Protein AF-K9AHR5-F1 (afdb_monomer)

Mean predicted aligned error: 11.16 Å

Foldseek 3Di:
DDDDDDPPCPDPVVVVVVVVVVVVVVVVVVVVVLVVLVVVLVVLVVVLVVLVVVLVVLVVVLVVLVVVLVVLVVVLVVVQVVQCVVVVPPDPDPPDDPVNVVSVVVSVVSVVVSVVSVVVSVVSVVVSVVSVVVNVVSVVVSVVD

Radius of gyration: 35.64 Å; Cα contacts (8 Å, |Δi|>4): 45; chains: 1; bounding box: 71×35×113 Å

Nearest PDB structures (foldseek):
  8i7o-assembly1_B8  TM=4.393E-01  e=1.125E-01  Mus musculus
  7rro-assembly1_B6  TM=5.664E-01  e=4.428E+00  Bos taurus
  7ung-assembly1_C3  TM=5.354E-01  e=7.225E+00  Homo sapiens
  8otz-assembly1_Cv  TM=5.678E-01  e=8.166E+00  Bos taurus

Sequence (145 aa):
MVSEPFYNGGTRLEVIDMNFMQIYLQKLMQSWYQESIYHYQDVLDTKLKNINDYINYLKDKKDYIKEIIDSLTIELENKYIDMMEQHQIRYAENLSGQDIESMKHHLNEIEADYARLEDHLSEQNRRKLTMEQECDLLERIAVVS

Structure (mmCIF, N/CA/C/O backbone):
data_AF-K9AHR5-F1
#
_entry.id   AF-K9AHR5-F1
#
loop_
_atom_site.group_PDB
_atom_site.id
_atom_site.type_symbol
_atom_site.label_atom_id
_atom_site.label_alt_id
_atom_site.label_comp_id
_atom_site.label_asym_id
_atom_site.label_entity_id
_atom_site.label_seq_id
_atom_site.pdbx_PDB_ins_code
_atom_site.Cartn_x
_atom_site.Cartn_y
_atom_site.Cartn_z
_atom_site.occupancy
_atom_site.B_iso_or_equiv
_atom_site.auth_seq_id
_atom_site.auth_comp_id
_atom_site.auth_asym_id
_atom_site.auth_atom_id
_atom_site.pdbx_PDB_model_num
ATOM 1 N N . MET A 1 1 ? 44.181 -29.087 -71.004 1.00 36.16 1 MET A N 1
ATOM 2 C CA . MET A 1 1 ? 44.785 -28.144 -70.038 1.00 36.16 1 MET A CA 1
ATOM 3 C C . MET A 1 1 ? 44.208 -26.775 -70.379 1.00 36.16 1 MET A C 1
ATOM 5 O O . MET A 1 1 ? 44.523 -26.290 -71.451 1.00 36.16 1 MET A O 1
ATOM 9 N N . VAL A 1 2 ? 43.108 -26.335 -69.746 1.00 36.59 2 VAL A N 1
ATOM 10 C CA . VAL A 1 2 ? 43.024 -25.778 -68.366 1.00 36.59 2 VAL A CA 1
ATOM 11 C C . VAL A 1 2 ? 43.837 -24.472 -68.338 1.00 36.59 2 VAL A C 1
ATOM 13 O O . VAL A 1 2 ? 45.037 -24.544 -68.561 1.00 36.59 2 VAL A O 1
ATOM 16 N N . SER A 1 3 ? 43.308 -23.263 -68.154 1.00 33.78 3 SER A N 1
ATOM 17 C CA . SER A 1 3 ? 42.002 -22.784 -67.687 1.00 33.78 3 SER A CA 1
ATOM 18 C C . SER A 1 3 ? 41.733 -21.391 -68.261 1.00 33.78 3 SER A C 1
ATOM 20 O O . SER A 1 3 ? 42.657 -20.587 -68.377 1.00 33.78 3 SER A O 1
ATOM 22 N N . GLU A 1 4 ? 40.468 -21.088 -68.537 1.00 37.19 4 GLU A N 1
ATOM 23 C CA . GLU A 1 4 ? 39.983 -19.710 -68.656 1.00 37.19 4 GLU A CA 1
ATOM 24 C C . GLU A 1 4 ? 40.017 -19.030 -67.273 1.00 37.19 4 GLU A C 1
ATOM 26 O O . GLU A 1 4 ? 39.721 -19.682 -66.264 1.00 37.19 4 GLU A O 1
ATOM 31 N N . PRO A 1 5 ? 40.370 -17.736 -67.177 1.00 41.84 5 PRO A N 1
ATOM 32 C CA . PRO A 1 5 ? 40.234 -17.006 -65.932 1.00 41.84 5 PRO A CA 1
ATOM 33 C C . PRO A 1 5 ? 38.752 -16.718 -65.686 1.00 41.84 5 PRO A C 1
ATOM 35 O O . PRO A 1 5 ? 38.085 -16.043 -66.467 1.00 41.84 5 PRO A O 1
ATOM 38 N N . PHE A 1 6 ? 38.256 -17.260 -64.576 1.00 39.47 6 PHE A N 1
ATOM 39 C CA . PHE A 1 6 ? 36.925 -17.022 -64.039 1.00 39.47 6 PHE A CA 1
ATOM 40 C C . PHE A 1 6 ? 36.621 -15.520 -63.951 1.00 39.47 6 PHE A C 1
ATOM 42 O O . PHE A 1 6 ? 37.379 -14.752 -63.354 1.00 39.47 6 PHE A O 1
ATOM 49 N N . TYR A 1 7 ? 35.470 -15.125 -64.501 1.00 42.75 7 TYR A N 1
ATOM 50 C CA . TYR A 1 7 ? 34.811 -13.862 -64.190 1.00 42.75 7 TYR A CA 1
ATOM 51 C C . TYR A 1 7 ? 34.628 -13.754 -62.673 1.00 42.75 7 TYR A C 1
ATOM 53 O O . TYR A 1 7 ? 33.775 -14.424 -62.097 1.00 42.75 7 TYR A O 1
ATOM 61 N N . ASN A 1 8 ? 35.410 -12.893 -62.028 1.00 46.09 8 ASN A N 1
ATOM 62 C CA . ASN A 1 8 ? 35.145 -12.441 -60.667 1.00 46.09 8 ASN A CA 1
ATOM 63 C C . ASN A 1 8 ? 34.811 -10.948 -60.745 1.00 46.09 8 ASN A C 1
ATOM 65 O O . ASN A 1 8 ? 35.653 -10.078 -60.544 1.00 46.09 8 ASN A O 1
ATOM 69 N N . GLY A 1 9 ? 33.585 -10.676 -61.191 1.00 44.38 9 GLY A N 1
ATOM 70 C CA . GLY A 1 9 ? 33.066 -9.345 -61.491 1.00 44.38 9 GLY A CA 1
ATOM 71 C C . GLY A 1 9 ? 31.918 -8.952 -60.571 1.00 44.38 9 GLY A C 1
ATOM 72 O O . GLY A 1 9 ? 30.905 -8.476 -61.062 1.00 44.38 9 GLY A O 1
ATOM 73 N N . GLY A 1 10 ? 32.051 -9.163 -59.258 1.00 47.38 10 GLY A N 1
ATOM 74 C CA . GLY A 1 10 ? 31.232 -8.430 -58.291 1.00 47.38 10 GLY A CA 1
ATOM 75 C C . GLY A 1 10 ? 31.715 -6.984 -58.287 1.00 47.38 10 GLY A C 1
ATOM 76 O O . GLY A 1 10 ? 32.840 -6.702 -57.867 1.00 47.38 10 GLY A O 1
ATOM 77 N N . THR A 1 11 ? 30.935 -6.075 -58.866 1.00 47.66 11 THR A N 1
ATOM 78 C CA . THR A 1 11 ? 31.371 -4.689 -59.040 1.00 47.66 11 THR A CA 1
ATOM 79 C C . THR A 1 11 ? 31.579 -4.012 -57.688 1.00 47.66 11 THR A C 1
ATOM 81 O O . THR A 1 11 ? 30.738 -4.055 -56.799 1.00 47.66 11 THR A O 1
ATOM 84 N N . ARG A 1 12 ? 32.712 -3.319 -57.546 1.00 50.34 12 ARG A N 1
ATOM 85 C CA . ARG A 1 12 ? 33.105 -2.530 -56.365 1.00 50.34 12 ARG A CA 1
ATOM 86 C C . ARG A 1 12 ? 32.019 -1.540 -55.890 1.00 50.34 12 ARG A C 1
ATOM 88 O O . ARG A 1 12 ? 32.045 -1.146 -54.734 1.00 50.34 12 ARG A O 1
ATOM 95 N N . LEU A 1 13 ? 31.083 -1.167 -56.769 1.00 50.41 13 LEU A N 1
ATOM 96 C CA . LEU A 1 13 ? 29.893 -0.355 -56.487 1.00 50.41 13 LEU A CA 1
ATOM 97 C C . LEU A 1 13 ? 28.840 -1.096 -55.641 1.00 50.41 13 LEU A C 1
ATOM 99 O O . LEU A 1 13 ? 28.376 -0.527 -54.662 1.00 50.41 13 LEU A O 1
ATOM 103 N N . GLU A 1 14 ? 28.541 -2.368 -55.925 1.00 51.47 14 GLU A N 1
ATOM 104 C CA . GLU A 1 14 ? 27.580 -3.173 -55.143 1.00 51.47 14 GLU A CA 1
ATOM 105 C C . GLU A 1 14 ? 28.066 -3.402 -53.703 1.00 51.47 14 GLU A C 1
ATOM 107 O O . GLU A 1 14 ? 27.281 -3.401 -52.760 1.00 51.47 14 GLU A O 1
ATOM 112 N N . VAL A 1 15 ? 29.384 -3.531 -53.510 1.00 55.53 15 VAL A N 1
ATOM 113 C CA . VAL A 1 15 ? 30.004 -3.647 -52.177 1.00 55.53 15 VAL A CA 1
ATOM 114 C C . VAL A 1 15 ? 29.931 -2.324 -51.399 1.00 55.53 15 VAL A C 1
ATOM 116 O O . VAL A 1 15 ? 29.758 -2.337 -50.181 1.00 55.53 15 VAL A O 1
ATOM 119 N N . ILE A 1 16 ? 30.043 -1.179 -52.083 1.00 58.78 16 ILE A N 1
ATOM 120 C CA . ILE A 1 16 ? 29.901 0.154 -51.472 1.00 58.78 16 ILE A CA 1
ATOM 121 C C . ILE A 1 16 ? 28.438 0.410 -51.082 1.00 58.78 16 ILE A C 1
ATOM 123 O O . ILE A 1 16 ? 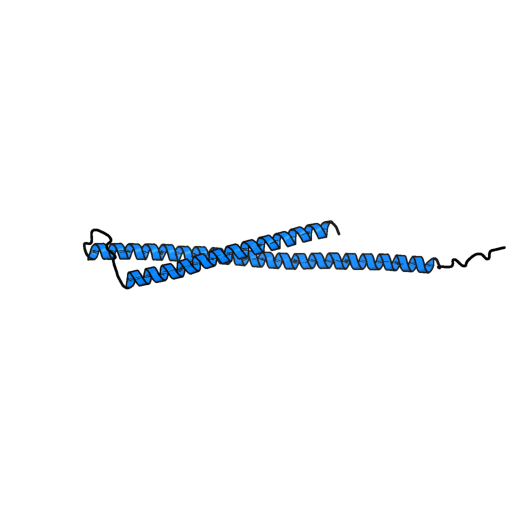28.195 0.874 -49.969 1.00 58.78 16 ILE A O 1
ATOM 127 N N . ASP A 1 17 ? 27.480 0.040 -51.936 1.00 60.44 17 ASP A N 1
ATOM 128 C CA . ASP A 1 17 ? 26.042 0.133 -51.646 1.00 60.44 17 ASP A CA 1
ATOM 129 C C . ASP A 1 17 ? 25.618 -0.793 -50.498 1.00 60.44 17 ASP A C 1
ATOM 131 O O . ASP A 1 17 ? 24.853 -0.387 -49.620 1.00 60.44 17 ASP A O 1
ATOM 135 N N . MET A 1 18 ? 26.159 -2.015 -50.437 1.00 65.75 18 MET A N 1
ATOM 136 C CA . MET A 1 18 ? 25.870 -2.950 -49.346 1.00 65.75 18 MET A CA 1
ATOM 137 C C . MET A 1 18 ? 26.456 -2.469 -48.008 1.00 65.75 18 MET A C 1
ATOM 139 O O . MET A 1 18 ? 25.794 -2.574 -46.977 1.00 65.75 18 MET A O 1
ATOM 143 N N . ASN A 1 19 ? 27.647 -1.860 -48.018 1.00 78.00 19 ASN A N 1
ATOM 144 C CA . ASN A 1 19 ? 28.252 -1.240 -46.833 1.00 78.00 19 ASN A CA 1
ATOM 145 C C . ASN A 1 19 ? 27.477 0.016 -46.385 1.00 78.00 19 ASN A C 1
ATOM 147 O O . ASN A 1 19 ? 27.233 0.219 -45.197 1.00 78.00 19 ASN A O 1
ATOM 151 N N . PHE A 1 20 ? 27.012 0.835 -4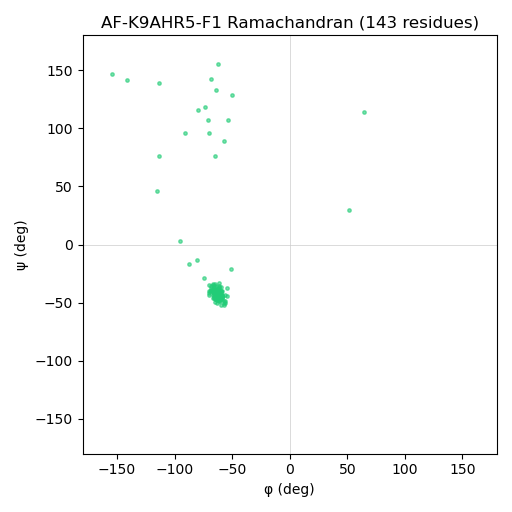7.332 1.00 81.56 20 PHE A N 1
ATOM 152 C CA . PHE A 1 20 ? 26.186 2.003 -47.032 1.00 81.56 20 PHE A CA 1
ATOM 153 C C . PHE A 1 20 ? 24.841 1.611 -46.408 1.00 81.56 20 PHE A C 1
ATOM 155 O O . PHE A 1 20 ? 24.463 2.163 -45.372 1.00 81.56 20 PHE A O 1
ATOM 162 N N . MET A 1 21 ? 24.149 0.619 -46.979 1.00 85.56 21 MET A N 1
ATOM 163 C CA . MET A 1 21 ? 22.919 0.081 -46.394 1.00 85.56 21 MET A CA 1
ATOM 164 C C . MET A 1 21 ? 23.158 -0.531 -45.015 1.00 85.56 21 MET A C 1
ATOM 166 O O . MET A 1 21 ? 22.359 -0.301 -44.112 1.00 85.56 21 MET A O 1
ATOM 170 N N . GLN A 1 22 ? 24.265 -1.248 -44.815 1.00 88.25 22 GLN A N 1
ATOM 171 C CA . GLN A 1 22 ? 24.612 -1.811 -43.512 1.00 88.25 22 GLN A CA 1
ATOM 172 C C . GLN A 1 22 ? 24.807 -0.719 -42.451 1.00 88.25 22 GLN A C 1
ATOM 174 O O . GLN A 1 22 ? 24.237 -0.817 -41.365 1.00 88.25 22 GLN A O 1
ATOM 179 N N . ILE A 1 23 ? 25.543 0.350 -42.769 1.00 89.38 23 ILE A N 1
ATOM 180 C CA . ILE A 1 23 ? 25.738 1.494 -41.865 1.00 89.38 23 ILE A CA 1
ATOM 181 C C . ILE A 1 23 ? 24.405 2.191 -41.577 1.00 89.38 23 ILE A C 1
ATOM 183 O O . ILE A 1 23 ? 24.137 2.571 -40.436 1.00 89.38 23 ILE A O 1
ATOM 187 N N . TYR A 1 24 ? 23.565 2.378 -42.596 1.00 89.62 24 TYR A N 1
ATOM 188 C CA . TYR A 1 24 ? 22.265 3.022 -42.431 1.00 89.62 24 TYR A CA 1
ATOM 189 C C . TYR A 1 24 ? 21.333 2.199 -41.536 1.00 89.62 24 TYR A C 1
ATOM 191 O O . TYR A 1 24 ? 20.766 2.736 -40.586 1.00 89.62 24 TYR A O 1
ATOM 199 N N . LEU A 1 25 ? 21.235 0.889 -41.779 1.00 89.38 25 LEU A N 1
ATOM 200 C CA . LEU A 1 25 ? 20.462 -0.031 -40.947 1.00 89.38 25 LEU A CA 1
ATOM 201 C C . LEU A 1 25 ? 20.995 -0.071 -39.517 1.00 89.38 25 LEU A C 1
ATOM 203 O O . LEU A 1 25 ? 20.204 -0.044 -38.581 1.00 89.38 25 LEU A O 1
ATOM 207 N N . GLN A 1 26 ? 22.316 -0.075 -39.328 1.00 90.81 26 GLN A N 1
ATOM 208 C CA . GLN A 1 26 ? 22.917 -0.037 -37.998 1.00 90.81 26 GLN A CA 1
ATOM 209 C C . GLN A 1 26 ? 22.533 1.237 -37.237 1.00 90.81 26 GLN A C 1
ATOM 211 O O . GLN A 1 26 ? 22.125 1.152 -36.082 1.00 90.81 26 GLN A O 1
ATOM 216 N N . LYS A 1 27 ? 22.596 2.407 -37.884 1.00 90.69 27 LYS A N 1
ATOM 217 C CA . LYS A 1 27 ? 22.170 3.681 -37.280 1.00 90.69 27 LYS A CA 1
ATOM 218 C C . LYS A 1 27 ? 20.682 3.696 -36.946 1.00 90.69 27 LYS A C 1
ATOM 220 O O . LYS A 1 27 ? 20.306 4.166 -35.877 1.00 90.69 27 LYS A O 1
ATOM 225 N N . LEU A 1 28 ? 19.845 3.180 -37.845 1.00 92.44 28 LEU A N 1
ATOM 226 C CA . LEU A 1 28 ? 18.401 3.106 -37.632 1.00 92.44 28 LEU A CA 1
ATOM 227 C C . LEU A 1 28 ? 18.065 2.181 -36.458 1.00 92.44 28 LEU A C 1
ATOM 229 O O . LEU A 1 28 ? 17.310 2.575 -35.574 1.00 92.44 28 LEU A O 1
ATOM 233 N N . MET A 1 29 ? 18.683 0.998 -36.403 1.00 90.25 29 MET A N 1
ATOM 234 C CA . MET A 1 29 ? 18.524 0.063 -35.288 1.00 90.25 29 MET A CA 1
ATOM 235 C C . MET A 1 29 ? 18.988 0.676 -33.967 1.00 90.25 29 MET A C 1
ATOM 237 O O . MET A 1 29 ? 18.274 0.568 -32.976 1.00 90.25 29 MET A O 1
ATOM 241 N N . GLN A 1 30 ? 20.136 1.358 -33.950 1.00 89.75 30 GLN A N 1
ATOM 242 C CA . GLN A 1 30 ? 20.641 2.022 -32.748 1.00 89.75 30 GLN A CA 1
ATOM 243 C C . GLN A 1 30 ? 19.686 3.119 -32.259 1.00 89.75 30 GLN A C 1
ATOM 245 O O . GLN A 1 30 ? 19.387 3.184 -31.070 1.00 89.75 30 GLN A O 1
ATOM 250 N N . SER A 1 31 ? 19.156 3.935 -33.174 1.00 91.06 31 SER A N 1
ATOM 251 C CA . SER A 1 31 ? 18.181 4.979 -32.845 1.00 91.06 31 SER A CA 1
ATOM 252 C C . SER A 1 31 ? 16.902 4.397 -32.245 1.00 91.06 31 SER A C 1
ATOM 254 O O . SER A 1 31 ? 16.444 4.869 -31.210 1.00 91.06 31 SER A O 1
ATOM 256 N N . TRP A 1 32 ? 16.332 3.365 -32.875 1.00 92.31 32 TRP A N 1
ATOM 257 C CA . TRP A 1 32 ? 15.107 2.719 -32.391 1.00 92.31 32 TRP A CA 1
ATOM 258 C C . TRP A 1 32 ? 15.313 2.052 -31.038 1.00 92.31 32 TRP A C 1
ATOM 260 O O . TRP A 1 32 ? 14.436 2.096 -30.178 1.00 92.31 32 TRP A O 1
ATOM 270 N N . TYR A 1 33 ? 16.476 1.438 -30.848 1.00 89.06 33 TYR A N 1
ATOM 271 C CA . TYR A 1 33 ? 16.832 0.789 -29.602 1.00 89.06 33 TYR A CA 1
ATOM 272 C C . TYR A 1 33 ? 16.918 1.793 -28.446 1.00 89.06 33 TYR A C 1
ATOM 274 O O . TYR A 1 33 ? 16.299 1.581 -27.406 1.00 89.06 33 TYR A O 1
ATOM 282 N N . GLN A 1 34 ? 17.608 2.918 -28.653 1.00 88.94 34 GLN A N 1
ATOM 283 C CA . GLN A 1 34 ? 17.695 3.992 -27.662 1.00 88.94 34 GLN A CA 1
ATOM 284 C C . GLN A 1 34 ? 16.319 4.577 -27.337 1.00 88.94 34 GLN A C 1
ATOM 286 O O . GLN A 1 34 ? 15.959 4.685 -26.168 1.00 88.94 34 GLN A O 1
ATOM 291 N N . GLU A 1 35 ? 15.521 4.901 -28.357 1.00 92.25 35 GLU A N 1
ATOM 292 C CA . GLU A 1 35 ? 14.168 5.435 -28.169 1.00 92.25 35 GLU A CA 1
ATOM 293 C C . GLU A 1 35 ? 13.274 4.464 -27.385 1.00 92.25 35 GLU A C 1
ATOM 295 O O . GLU A 1 35 ? 12.559 4.873 -26.470 1.00 92.25 35 GLU A O 1
ATOM 300 N N . SER A 1 36 ? 13.372 3.166 -27.680 1.00 90.44 36 SER A N 1
ATOM 301 C CA . SER A 1 36 ? 12.613 2.126 -26.978 1.00 90.44 36 SER A CA 1
ATOM 302 C C . SER A 1 36 ? 13.010 2.013 -25.506 1.00 90.44 36 SER A C 1
ATOM 304 O O . SER A 1 36 ? 12.138 1.862 -24.652 1.00 90.44 36 SER A O 1
ATOM 306 N N . ILE A 1 37 ? 14.307 2.110 -25.196 1.00 90.75 37 ILE A N 1
ATOM 307 C CA . ILE A 1 37 ? 14.798 2.103 -23.813 1.00 90.75 37 ILE A CA 1
ATOM 308 C C . ILE A 1 37 ? 14.272 3.310 -23.049 1.00 90.75 37 ILE A C 1
ATOM 310 O O . ILE A 1 37 ? 13.699 3.130 -21.977 1.00 90.75 37 ILE A O 1
ATOM 314 N N . TYR A 1 38 ? 14.413 4.514 -23.606 1.00 90.25 38 TYR A N 1
ATOM 315 C CA . TYR A 1 38 ? 13.935 5.731 -22.950 1.00 90.25 38 TYR A CA 1
ATOM 316 C C . TYR A 1 38 ? 12.426 5.696 -22.717 1.00 90.25 38 TYR A C 1
ATOM 318 O O . TYR A 1 38 ? 11.955 6.057 -21.641 1.00 90.25 38 TYR A O 1
ATOM 326 N N . HIS A 1 39 ? 11.661 5.213 -23.697 1.00 92.19 39 HIS A N 1
ATOM 327 C CA . HIS A 1 39 ? 10.223 5.054 -23.532 1.00 92.19 39 HIS A CA 1
ATOM 328 C C . HIS A 1 39 ? 9.882 4.066 -22.411 1.00 92.19 39 HIS A C 1
ATOM 330 O O . HIS A 1 39 ? 9.010 4.336 -21.587 1.00 92.19 39 HIS A O 1
ATOM 336 N N . TYR A 1 40 ? 10.574 2.927 -22.351 1.00 92.44 40 TYR A N 1
ATOM 337 C CA . TYR A 1 40 ? 10.316 1.933 -21.315 1.00 92.44 40 TYR A CA 1
ATOM 338 C C . TYR A 1 40 ? 10.725 2.437 -19.919 1.00 92.44 40 TYR A C 1
ATOM 340 O O . TYR A 1 40 ? 10.001 2.180 -18.959 1.00 92.44 40 TYR A O 1
ATOM 348 N N . GLN A 1 41 ? 11.807 3.220 -19.811 1.00 91.31 41 GLN A N 1
ATOM 349 C CA . GLN A 1 41 ? 12.208 3.903 -18.572 1.00 91.31 41 GLN A CA 1
ATOM 350 C C . GLN A 1 41 ? 11.092 4.818 -18.051 1.00 91.31 41 GLN A C 1
ATOM 352 O O . GLN A 1 41 ? 10.656 4.656 -16.916 1.00 91.31 41 GLN A O 1
ATOM 357 N N . ASP A 1 42 ? 10.558 5.699 -18.900 1.00 93.06 42 ASP A N 1
ATOM 358 C CA . ASP A 1 42 ? 9.485 6.635 -18.524 1.00 93.06 42 ASP A CA 1
ATOM 359 C C . ASP A 1 42 ? 8.209 5.912 -18.044 1.00 93.06 42 ASP A C 1
ATOM 361 O O . ASP A 1 42 ? 7.571 6.285 -17.049 1.00 93.06 42 ASP A O 1
ATOM 365 N N . VAL A 1 43 ? 7.860 4.808 -18.713 1.00 94.44 43 VAL A N 1
ATOM 366 C CA . VAL A 1 43 ? 6.731 3.956 -18.317 1.00 94.44 43 VAL A CA 1
ATOM 367 C C . VAL A 1 43 ? 6.966 3.317 -16.946 1.00 94.44 43 VAL A C 1
ATOM 369 O O . VAL A 1 43 ? 6.037 3.275 -16.130 1.00 94.44 43 VAL A O 1
ATOM 372 N N . LEU A 1 44 ? 8.166 2.797 -16.682 1.00 93.19 44 LEU A N 1
ATOM 373 C CA . LEU A 1 44 ? 8.504 2.192 -15.393 1.00 93.19 44 LEU A CA 1
ATOM 374 C C . LEU A 1 44 ? 8.520 3.231 -14.269 1.00 93.19 44 LEU A C 1
ATOM 376 O O . LEU A 1 44 ? 7.912 2.984 -13.228 1.00 93.19 44 LEU A O 1
ATOM 380 N N . ASP A 1 45 ? 9.101 4.407 -14.498 1.00 93.62 45 ASP A N 1
ATOM 381 C CA . ASP A 1 45 ? 9.132 5.507 -13.528 1.00 93.62 45 ASP A CA 1
ATOM 382 C C . ASP A 1 45 ? 7.719 5.944 -13.134 1.00 93.62 45 ASP A C 1
ATOM 384 O O . ASP A 1 45 ? 7.390 6.074 -11.949 1.00 93.62 45 ASP A O 1
ATOM 388 N N . THR A 1 46 ? 6.834 6.088 -14.123 1.00 95.75 46 THR A N 1
ATOM 389 C CA . THR A 1 46 ? 5.423 6.413 -13.887 1.00 95.75 46 THR A CA 1
ATOM 390 C C . THR A 1 46 ? 4.735 5.339 -13.044 1.00 95.75 46 THR A C 1
ATOM 392 O O . THR A 1 46 ? 4.020 5.649 -12.086 1.00 95.75 46 THR A O 1
ATOM 395 N N . LYS A 1 47 ? 4.947 4.057 -13.360 1.00 94.94 47 LYS A N 1
ATOM 396 C CA . LYS A 1 47 ? 4.371 2.948 -12.586 1.00 94.94 47 LYS A CA 1
ATOM 397 C C . LYS A 1 47 ? 4.915 2.909 -11.161 1.00 94.94 47 LYS A C 1
ATOM 399 O O . LYS A 1 47 ? 4.138 2.699 -10.231 1.00 94.94 47 LYS A O 1
ATOM 404 N N . LEU A 1 48 ? 6.215 3.119 -10.982 1.00 95.38 48 LEU A N 1
ATOM 405 C CA . LEU A 1 48 ? 6.872 3.101 -9.681 1.00 95.38 48 LEU A CA 1
ATOM 406 C C . LEU A 1 48 ? 6.365 4.235 -8.791 1.00 95.38 48 LEU A C 1
ATOM 408 O O . LEU A 1 48 ? 6.033 4.000 -7.627 1.00 95.38 48 LEU A O 1
ATOM 412 N N . LYS A 1 49 ? 6.201 5.434 -9.358 1.00 96.50 49 LYS A N 1
ATOM 413 C CA . LYS A 1 49 ? 5.556 6.559 -8.681 1.00 96.50 49 LYS A CA 1
ATOM 414 C C . LYS A 1 49 ? 4.142 6.201 -8.225 1.00 96.50 49 LYS A C 1
ATOM 416 O O . LYS A 1 49 ? 3.837 6.352 -7.047 1.00 96.50 49 LYS A O 1
ATOM 421 N N . ASN A 1 50 ? 3.316 5.651 -9.115 1.00 95.94 50 ASN A N 1
ATOM 422 C CA . ASN A 1 50 ? 1.942 5.263 -8.781 1.00 95.94 50 ASN A CA 1
ATOM 423 C C . ASN A 1 50 ? 1.884 4.207 -7.664 1.00 95.94 50 ASN A C 1
ATOM 425 O O . ASN A 1 50 ? 1.043 4.297 -6.772 1.00 95.94 50 ASN A O 1
ATOM 429 N N . ILE A 1 51 ? 2.783 3.215 -7.687 1.00 95.88 51 ILE A N 1
ATOM 430 C CA . ILE A 1 51 ? 2.893 2.217 -6.613 1.00 95.88 51 ILE A CA 1
ATOM 431 C C . ILE A 1 51 ? 3.280 2.893 -5.297 1.00 95.88 51 ILE A C 1
ATOM 433 O O . ILE A 1 51 ? 2.707 2.578 -4.257 1.00 95.88 51 ILE A O 1
ATOM 437 N N . ASN A 1 52 ? 4.226 3.830 -5.324 1.00 96.75 52 ASN A N 1
ATOM 438 C CA . ASN A 1 52 ? 4.680 4.528 -4.128 1.00 96.75 52 ASN A CA 1
ATOM 439 C C . ASN A 1 52 ? 3.575 5.409 -3.522 1.00 96.75 52 ASN A C 1
ATOM 441 O O . ASN A 1 52 ? 3.352 5.362 -2.313 1.00 96.75 52 ASN A O 1
ATOM 445 N N . ASP A 1 53 ? 2.841 6.141 -4.359 1.00 97.31 53 ASP A N 1
ATOM 446 C CA . ASP A 1 53 ? 1.690 6.946 -3.946 1.00 97.31 53 ASP A CA 1
ATOM 447 C C . ASP A 1 53 ? 0.600 6.062 -3.324 1.00 97.31 53 ASP A C 1
ATOM 449 O O . ASP A 1 53 ? 0.056 6.379 -2.265 1.00 97.31 53 ASP A O 1
ATOM 453 N N . TYR A 1 54 ? 0.334 4.899 -3.924 1.00 96.75 54 TYR A N 1
ATOM 454 C CA . TYR A 1 54 ? -0.640 3.953 -3.391 1.00 96.75 54 TYR A CA 1
ATOM 455 C C . TYR A 1 54 ? -0.187 3.304 -2.074 1.00 96.75 54 TYR A C 1
ATOM 457 O O . TYR A 1 54 ? -0.990 3.165 -1.154 1.00 96.75 54 TYR A O 1
ATOM 465 N N . ILE A 1 55 ? 1.097 2.957 -1.934 1.00 97.06 55 ILE A N 1
ATOM 466 C CA . ILE A 1 55 ? 1.672 2.474 -0.668 1.00 97.06 55 ILE A CA 1
ATO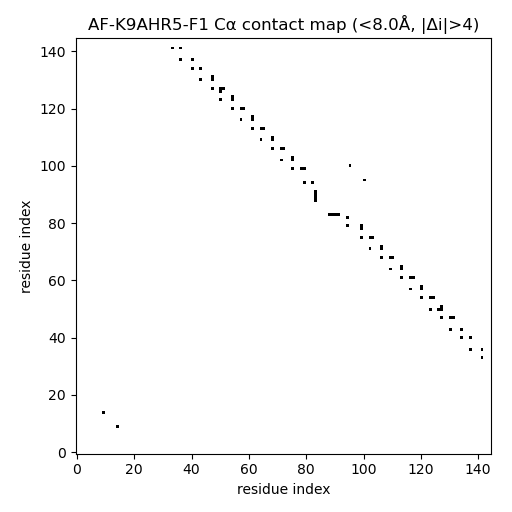M 467 C C . ILE A 1 55 ? 1.501 3.522 0.434 1.00 97.06 55 ILE A C 1
ATOM 469 O O . ILE A 1 55 ? 1.142 3.160 1.553 1.00 97.06 55 ILE A O 1
ATOM 473 N N . ASN A 1 56 ? 1.742 4.800 0.138 1.00 97.44 56 ASN A N 1
ATOM 474 C CA . ASN A 1 56 ? 1.569 5.875 1.116 1.00 97.44 56 ASN A CA 1
ATOM 475 C C . ASN A 1 56 ? 0.105 6.004 1.538 1.00 97.44 56 ASN A C 1
ATOM 477 O O . ASN A 1 56 ? -0.183 5.964 2.728 1.00 97.44 56 ASN A O 1
ATOM 481 N N . TYR A 1 57 ? -0.820 6.009 0.577 1.00 96.94 57 TYR A N 1
ATOM 482 C CA . TYR A 1 57 ? -2.252 5.978 0.870 1.00 96.94 57 TYR A CA 1
ATOM 483 C C . TYR A 1 57 ? -2.645 4.800 1.780 1.00 96.94 57 TYR A C 1
ATOM 485 O O . TYR A 1 57 ? -3.417 4.968 2.724 1.00 96.94 57 TYR A O 1
ATOM 493 N N . LEU A 1 58 ? -2.120 3.598 1.515 1.00 95.94 58 LEU A N 1
ATOM 494 C CA . LEU A 1 58 ? -2.402 2.421 2.339 1.00 95.94 58 LEU A CA 1
ATOM 495 C C . LEU A 1 58 ? -1.844 2.559 3.760 1.00 95.94 58 LEU A C 1
ATOM 497 O O . LEU A 1 58 ? -2.502 2.109 4.695 1.00 95.94 58 LEU A O 1
ATOM 501 N N . LYS A 1 59 ? -0.670 3.180 3.935 1.00 95.88 59 LYS A N 1
ATOM 502 C CA . LYS A 1 59 ? -0.103 3.472 5.262 1.00 95.88 59 LYS A CA 1
ATOM 503 C C . LYS A 1 59 ? -0.972 4.457 6.031 1.00 95.88 59 LYS A C 1
ATOM 505 O O . LYS A 1 59 ? -1.372 4.134 7.141 1.00 95.88 59 LYS A O 1
ATOM 510 N N . ASP A 1 60 ? -1.344 5.572 5.408 1.00 97.12 60 ASP A N 1
ATOM 511 C CA . ASP A 1 60 ? -2.192 6.590 6.038 1.00 97.12 60 ASP A CA 1
ATOM 512 C C . ASP A 1 60 ? -3.534 5.987 6.473 1.00 97.12 60 ASP A C 1
ATOM 514 O O . ASP A 1 60 ? -4.002 6.188 7.594 1.00 97.12 60 ASP A O 1
ATOM 518 N N . LYS A 1 61 ? -4.139 5.170 5.603 1.00 95.31 61 LYS A N 1
ATOM 519 C CA . LYS A 1 61 ? -5.375 4.455 5.926 1.00 95.31 61 LYS A CA 1
ATOM 520 C C . LYS A 1 61 ? -5.180 3.462 7.074 1.00 95.31 61 LYS A C 1
ATOM 522 O O . LYS A 1 61 ? -6.075 3.321 7.903 1.00 95.31 61 LYS A O 1
ATOM 527 N N . LYS A 1 62 ? -4.046 2.759 7.114 1.00 95.31 62 LYS A N 1
ATOM 528 C CA . LYS A 1 62 ? -3.725 1.809 8.183 1.00 95.31 62 LYS A CA 1
ATOM 529 C C . LYS A 1 62 ? -3.595 2.514 9.532 1.00 95.31 62 LYS A C 1
ATOM 531 O O . LYS A 1 62 ? -4.156 2.034 10.514 1.00 95.31 62 LYS A O 1
ATOM 536 N N . ASP A 1 63 ? -2.902 3.646 9.564 1.00 95.50 63 ASP A N 1
ATOM 537 C CA . ASP A 1 63 ? -2.716 4.443 10.776 1.00 95.50 63 ASP A CA 1
ATOM 538 C C . ASP A 1 63 ? -4.059 4.987 11.282 1.00 95.50 63 ASP A C 1
ATOM 540 O O . ASP A 1 63 ? -4.377 4.836 12.458 1.00 95.50 63 ASP A O 1
ATOM 544 N N . TYR A 1 64 ? -4.913 5.483 10.382 1.00 95.62 64 TYR A N 1
ATOM 545 C CA . TYR A 1 64 ? -6.276 5.895 10.728 1.00 95.62 64 TYR A CA 1
ATOM 546 C C . TYR A 1 64 ? -7.119 4.755 11.324 1.00 95.62 64 TYR A C 1
ATOM 548 O O . TYR A 1 64 ? -7.792 4.932 12.336 1.00 95.62 64 TYR A O 1
ATOM 556 N N . ILE A 1 65 ? -7.084 3.561 10.722 1.00 94.44 65 ILE A N 1
ATOM 557 C CA . ILE A 1 65 ? -7.816 2.403 11.259 1.00 94.44 65 ILE A CA 1
ATOM 558 C C . ILE A 1 65 ? -7.288 2.012 12.640 1.00 94.44 65 ILE A C 1
ATOM 560 O O . ILE A 1 65 ? -8.077 1.675 13.521 1.00 94.44 65 ILE A O 1
ATOM 564 N N . LYS A 1 66 ? -5.974 2.090 12.851 1.00 95.31 66 LYS A N 1
ATOM 565 C CA . LYS A 1 66 ? -5.377 1.832 14.159 1.00 95.31 66 LYS A CA 1
ATOM 566 C C . LYS A 1 66 ? -5.904 2.794 15.227 1.00 95.31 66 LYS A C 1
ATOM 568 O O . LYS A 1 66 ? -6.271 2.339 16.302 1.00 95.31 66 LYS A O 1
ATOM 573 N N . GLU A 1 67 ? -6.017 4.086 14.921 1.00 96.12 67 GLU A N 1
ATOM 574 C CA . GLU A 1 67 ? -6.602 5.069 15.845 1.00 96.12 67 GLU A CA 1
ATOM 575 C C . GLU A 1 67 ? -8.058 4.738 16.209 1.00 96.12 67 GLU A C 1
ATOM 577 O O . GLU A 1 67 ? -8.474 4.929 17.356 1.00 96.12 67 GLU A O 1
ATOM 582 N N . ILE A 1 68 ? -8.835 4.210 15.256 1.00 95.06 68 ILE A N 1
ATOM 583 C CA . ILE A 1 68 ? -10.201 3.744 15.523 1.00 95.06 68 ILE A CA 1
ATOM 584 C C . ILE A 1 68 ? -10.187 2.530 16.459 1.00 95.06 68 ILE A C 1
ATOM 586 O O . ILE A 1 68 ? -10.957 2.511 17.419 1.00 95.06 68 ILE A O 1
ATOM 590 N N . ILE A 1 69 ? -9.322 1.539 16.209 1.00 95.00 69 ILE A N 1
ATOM 591 C CA . ILE A 1 69 ? -9.177 0.356 17.077 1.00 95.00 69 ILE A CA 1
ATOM 592 C C . ILE A 1 69 ? -8.823 0.790 18.501 1.00 95.00 69 ILE A C 1
ATOM 594 O O . ILE A 1 69 ? -9.480 0.362 19.450 1.00 95.00 69 ILE A O 1
ATOM 598 N N . ASP A 1 70 ? -7.836 1.674 18.652 1.00 95.12 70 ASP A N 1
ATOM 599 C CA . ASP A 1 70 ? -7.395 2.173 19.955 1.00 95.12 70 ASP A CA 1
ATOM 600 C C . ASP A 1 70 ? -8.548 2.896 20.678 1.00 95.12 70 ASP A C 1
ATOM 602 O O . ASP A 1 70 ? -8.813 2.642 21.855 1.00 95.12 70 ASP A O 1
ATOM 606 N N . SER A 1 71 ? -9.301 3.737 19.961 1.00 94.88 71 SER A N 1
ATOM 607 C CA . SER A 1 71 ? -10.450 4.465 20.515 1.00 94.88 71 SER A CA 1
ATOM 608 C C . SER A 1 71 ? -11.576 3.532 20.972 1.00 94.88 71 SER A C 1
ATOM 610 O O . SER A 1 71 ? -12.085 3.677 22.082 1.00 94.88 71 SER A O 1
ATOM 612 N N . LEU A 1 72 ? -11.949 2.553 20.143 1.00 92.94 72 LEU A N 1
ATOM 613 C CA . LEU A 1 72 ? -12.991 1.573 20.466 1.00 92.94 72 LEU A CA 1
ATOM 614 C C . LEU A 1 72 ? -12.578 0.647 21.609 1.00 92.94 72 LEU A C 1
ATOM 616 O O . LEU A 1 72 ? -13.417 0.261 22.419 1.00 92.94 72 LEU A O 1
ATOM 620 N N . THR A 1 73 ? -11.293 0.306 21.694 1.00 93.50 73 THR A N 1
ATOM 621 C CA . THR A 1 73 ? -10.750 -0.497 22.795 1.00 93.50 73 THR A CA 1
ATOM 622 C C . THR A 1 73 ? -10.900 0.252 24.116 1.00 93.50 73 THR A C 1
ATOM 624 O O . THR A 1 73 ? -11.431 -0.305 25.074 1.00 93.50 73 THR A O 1
ATOM 627 N N . ILE A 1 74 ? -10.540 1.540 24.147 1.00 94.62 74 ILE A N 1
ATOM 628 C CA . ILE A 1 74 ? -10.730 2.401 2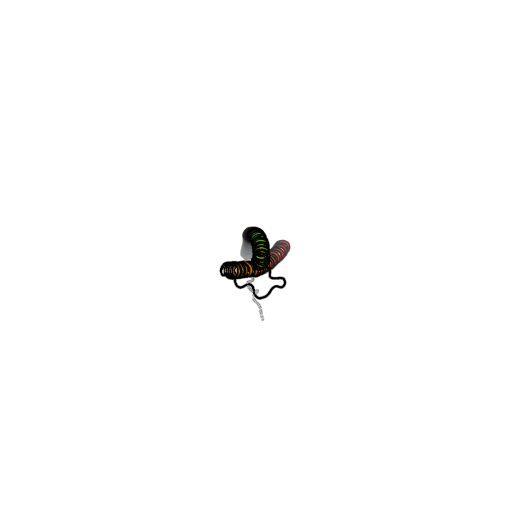5.325 1.00 94.62 74 ILE A CA 1
ATOM 629 C C . ILE A 1 74 ? -12.218 2.526 25.683 1.00 94.62 74 ILE A C 1
ATOM 631 O O . ILE A 1 74 ? -12.585 2.451 26.856 1.00 94.62 74 ILE A O 1
ATOM 635 N N . GLU A 1 75 ? -13.100 2.714 24.697 1.00 92.25 75 GLU A N 1
ATOM 636 C CA . GLU A 1 75 ? -14.546 2.797 24.939 1.00 92.25 75 GLU A CA 1
ATOM 637 C C . GLU A 1 75 ? -15.099 1.499 25.542 1.00 92.25 75 GLU A C 1
ATOM 639 O O . GLU A 1 75 ? -15.871 1.532 26.505 1.00 92.25 75 GLU A O 1
ATOM 644 N N . LEU A 1 76 ? -14.658 0.353 25.022 1.00 90.19 76 LEU A N 1
ATOM 645 C CA . LEU A 1 76 ? -15.036 -0.958 25.530 1.00 90.19 76 LEU A CA 1
ATOM 646 C C . LEU A 1 76 ? -14.557 -1.157 26.974 1.00 90.19 76 LEU A C 1
ATOM 648 O O . LEU A 1 76 ? -15.337 -1.602 27.818 1.00 90.19 76 LEU A O 1
ATOM 652 N N . GLU A 1 77 ? -13.306 -0.806 27.275 1.00 89.19 77 GLU A N 1
ATOM 653 C CA . GLU A 1 77 ? -12.744 -0.853 28.629 1.00 89.19 77 GLU A CA 1
ATOM 654 C C . GLU A 1 77 ? -13.543 0.018 29.606 1.00 89.19 77 GLU A C 1
ATOM 656 O O . GLU A 1 77 ? -13.912 -0.446 30.688 1.00 89.19 77 GLU A O 1
ATOM 661 N N . ASN A 1 78 ? -13.893 1.244 29.207 1.00 90.25 78 ASN A N 1
ATOM 662 C CA . ASN A 1 78 ? -14.712 2.142 30.021 1.00 90.25 78 ASN A CA 1
ATOM 663 C C . ASN A 1 78 ? -16.106 1.557 30.290 1.00 90.25 78 ASN A C 1
ATOM 665 O O . ASN A 1 78 ? -16.556 1.550 31.434 1.00 90.25 78 ASN A O 1
ATOM 669 N N . LYS A 1 79 ? -16.766 0.975 29.280 1.00 87.31 79 LYS A N 1
ATOM 670 C CA . LYS A 1 79 ? -18.062 0.301 29.477 1.00 87.31 79 LYS A CA 1
ATOM 671 C C . LYS A 1 79 ? -17.972 -0.884 30.435 1.00 87.31 79 LYS A C 1
ATOM 673 O O . LYS A 1 79 ? -18.903 -1.120 31.207 1.00 87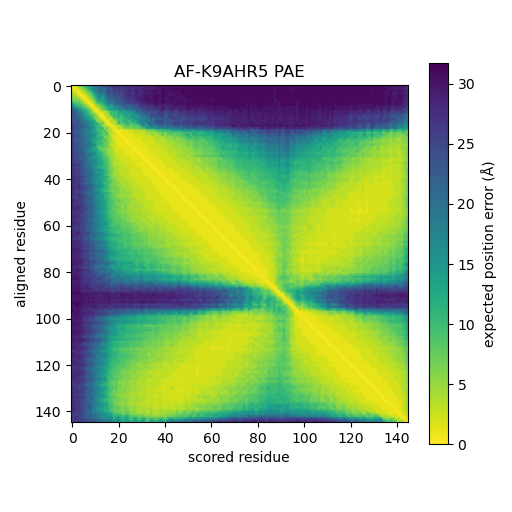.31 79 LYS A O 1
ATOM 678 N N . TYR A 1 80 ? -16.871 -1.633 30.402 1.00 85.06 80 TYR A N 1
ATOM 679 C CA . TYR A 1 80 ? -16.632 -2.700 31.370 1.00 85.06 80 TYR A CA 1
ATOM 680 C C . TYR A 1 80 ? -16.502 -2.157 32.798 1.00 85.06 80 TYR A C 1
ATOM 682 O O . TYR A 1 80 ? -17.090 -2.740 33.711 1.00 85.06 80 TYR A O 1
ATOM 690 N N . ILE A 1 81 ? -15.782 -1.047 32.992 1.00 86.50 81 ILE A N 1
ATOM 691 C CA . ILE A 1 81 ? -15.660 -0.367 34.291 1.00 86.50 81 ILE A CA 1
ATOM 692 C C . ILE A 1 81 ? -17.040 0.070 34.794 1.00 86.50 81 ILE A C 1
ATOM 694 O O . ILE A 1 81 ? -17.433 -0.332 35.890 1.00 86.50 81 ILE A O 1
ATOM 698 N N . ASP A 1 82 ? -17.813 0.779 33.968 1.00 85.44 82 ASP A N 1
ATOM 699 C CA . ASP A 1 82 ? -19.158 1.252 34.317 1.00 85.44 82 ASP A CA 1
ATOM 700 C C . ASP A 1 82 ? -20.077 0.096 34.747 1.00 85.44 82 ASP A C 1
ATOM 702 O O . ASP A 1 82 ? -20.797 0.186 35.746 1.00 85.44 82 ASP A O 1
ATOM 706 N N . MET A 1 83 ? -20.046 -1.027 34.020 1.00 80.25 83 MET A N 1
ATOM 707 C CA . MET A 1 83 ? -20.848 -2.203 34.364 1.00 80.25 83 MET A CA 1
ATOM 708 C C . MET A 1 83 ? -20.422 -2.841 35.689 1.00 80.25 83 MET A C 1
ATOM 710 O O . MET A 1 83 ? -21.294 -3.232 36.473 1.00 80.25 83 MET A O 1
ATOM 714 N N . MET A 1 84 ? -19.116 -2.946 35.954 1.00 79.94 84 MET A N 1
ATOM 715 C CA . MET A 1 84 ? -18.600 -3.471 37.223 1.00 79.94 84 MET A CA 1
ATOM 716 C C . MET A 1 84 ? -19.018 -2.590 38.404 1.00 79.94 84 MET A C 1
ATOM 718 O O . MET A 1 84 ? -19.474 -3.112 39.426 1.00 79.94 84 MET A O 1
ATOM 722 N N . GLU A 1 85 ? -18.927 -1.267 38.248 1.00 82.62 85 GLU A N 1
ATOM 723 C CA . GLU A 1 85 ? -19.335 -0.292 39.262 1.00 82.62 85 GLU A CA 1
ATOM 724 C C . GLU A 1 85 ? -20.839 -0.364 39.552 1.00 82.62 85 GLU A C 1
ATOM 726 O O . GLU A 1 85 ? -21.239 -0.452 40.716 1.00 82.62 85 GLU A O 1
ATOM 731 N N . GLN A 1 86 ? -21.680 -0.402 38.511 1.00 79.38 86 GLN A N 1
ATOM 732 C CA . GLN A 1 86 ? -23.140 -0.464 38.653 1.00 79.38 86 GLN A CA 1
ATOM 733 C C . GLN A 1 86 ? -23.623 -1.723 39.380 1.00 79.38 86 GLN A C 1
ATOM 735 O O . GLN A 1 86 ? -24.573 -1.659 40.160 1.00 79.38 86 GLN A O 1
ATOM 740 N N . HIS A 1 87 ? -22.980 -2.866 39.142 1.00 72.31 87 HIS A N 1
ATOM 741 C CA . HIS A 1 87 ? -23.414 -4.150 39.693 1.00 72.31 87 HIS A CA 1
ATOM 742 C C . HIS A 1 87 ? -22.684 -4.535 40.993 1.00 72.31 87 HIS A C 1
ATOM 744 O O . HIS A 1 87 ? -22.922 -5.620 41.521 1.00 72.31 87 HIS A O 1
ATOM 750 N N . GLN A 1 88 ? -21.802 -3.672 41.524 1.00 66.19 88 GLN A N 1
ATOM 751 C CA . GLN A 1 88 ? -20.905 -3.979 42.656 1.00 66.19 88 GLN A CA 1
ATOM 752 C C . GLN A 1 88 ? -20.106 -5.279 42.454 1.00 66.19 88 GLN A C 1
ATOM 754 O O . GLN A 1 88 ? -19.758 -5.987 43.405 1.00 66.19 88 GLN A O 1
ATOM 759 N N . ILE A 1 89 ? -19.824 -5.608 41.196 1.00 66.00 89 ILE A N 1
ATOM 760 C CA . ILE A 1 89 ? -19.162 -6.845 40.813 1.00 66.00 89 ILE A CA 1
ATOM 761 C C . ILE A 1 89 ? -17.658 -6.661 41.050 1.00 66.00 89 ILE A C 1
ATOM 763 O O . ILE A 1 89 ? -17.009 -5.821 40.435 1.00 66.00 89 ILE A O 1
ATOM 767 N N . ARG A 1 90 ? -17.096 -7.442 41.983 1.00 55.53 90 ARG A N 1
ATOM 768 C CA . ARG A 1 90 ? -15.669 -7.387 42.370 1.00 55.53 90 ARG A CA 1
ATOM 769 C C . ARG A 1 90 ? -14.724 -8.132 41.421 1.00 55.53 90 ARG A C 1
ATOM 771 O O . ARG A 1 90 ? -13.513 -7.966 41.543 1.00 55.53 90 ARG A O 1
ATOM 778 N N . TYR A 1 91 ? -15.255 -8.960 40.523 1.00 55.75 91 TYR A N 1
ATOM 779 C CA . TYR A 1 91 ? -14.490 -9.790 39.591 1.00 55.75 91 TYR A CA 1
ATOM 780 C C . TYR A 1 91 ? -15.195 -9.833 38.241 1.00 55.75 91 TYR A C 1
ATOM 782 O O . TYR A 1 91 ? -16.414 -9.936 38.218 1.00 55.75 91 TYR A O 1
ATOM 790 N N . ALA A 1 92 ? -14.445 -9.806 37.139 1.00 56.09 92 ALA A N 1
ATOM 791 C CA . ALA A 1 92 ? -14.979 -9.942 35.786 1.00 56.09 92 ALA A CA 1
ATOM 792 C C . ALA A 1 92 ? -15.598 -11.340 35.562 1.00 56.09 92 ALA A C 1
ATOM 794 O O . ALA A 1 92 ? -15.005 -12.216 34.938 1.00 56.09 92 ALA A O 1
ATOM 795 N N . GLU A 1 93 ? -16.792 -11.583 36.097 1.00 54.44 93 GLU A N 1
ATOM 796 C CA . GLU A 1 93 ? -17.704 -12.571 35.528 1.00 54.44 93 GLU A CA 1
ATOM 797 C C . GLU A 1 93 ? -18.062 -12.108 34.109 1.00 54.44 93 GLU A C 1
ATOM 799 O O . GLU A 1 93 ? -17.933 -10.923 33.812 1.00 54.44 93 GLU A O 1
ATOM 804 N N . ASN A 1 94 ? -18.445 -13.015 33.204 1.00 54.19 94 ASN A N 1
ATOM 805 C CA . ASN A 1 94 ? -18.791 -12.665 31.820 1.00 54.19 94 ASN A CA 1
ATOM 806 C C . ASN A 1 94 ? -19.927 -11.625 31.792 1.00 54.19 94 ASN A C 1
ATOM 808 O O . ASN A 1 94 ? -21.108 -11.975 31.761 1.00 54.19 94 ASN A O 1
ATOM 812 N N . LEU A 1 95 ? -19.557 -10.344 31.814 1.00 60.19 95 LEU A N 1
ATOM 813 C CA . LEU A 1 95 ? -20.456 -9.206 31.729 1.00 60.19 95 LEU A CA 1
ATOM 814 C C . LEU A 1 95 ? -20.994 -9.191 30.299 1.00 60.19 95 LEU A C 1
ATOM 816 O O . LEU A 1 95 ? -20.340 -8.736 29.362 1.00 60.19 95 LEU A O 1
ATOM 820 N N . SER A 1 96 ? -22.170 -9.789 30.142 1.00 62.47 96 SER A N 1
ATOM 821 C CA . SER A 1 96 ? -22.911 -9.883 28.891 1.00 62.47 96 SER A CA 1
ATOM 822 C C . SER A 1 96 ? -23.857 -8.689 28.794 1.00 62.47 96 SER A C 1
ATOM 824 O O . SER A 1 96 ? -24.964 -8.723 29.333 1.00 62.47 96 SER A O 1
ATOM 826 N N . GLY A 1 97 ? -23.424 -7.638 28.101 1.00 71.19 97 GLY A N 1
ATOM 827 C CA . GLY A 1 97 ? -24.270 -6.521 27.683 1.00 71.19 97 GLY A CA 1
ATOM 828 C C . GLY A 1 97 ? -24.403 -6.500 26.162 1.00 71.19 97 GLY A C 1
ATOM 829 O O . GLY A 1 97 ? -23.412 -6.700 25.464 1.00 71.19 97 GLY A O 1
ATOM 830 N N . GLN A 1 98 ? -25.603 -6.230 25.639 1.00 79.50 98 GLN A N 1
ATOM 831 C CA . GLN A 1 98 ? -25.834 -6.116 24.190 1.00 79.50 98 GLN A CA 1
ATOM 832 C C . GLN A 1 98 ? -24.885 -5.092 23.541 1.00 79.50 98 GLN A C 1
ATOM 834 O O . GLN A 1 98 ? -24.351 -5.335 22.462 1.00 79.50 98 GLN A O 1
ATOM 839 N N . ASP A 1 99 ? -24.608 -3.996 24.246 1.00 78.81 99 ASP A N 1
ATOM 840 C CA . ASP A 1 99 ? -23.664 -2.966 23.814 1.00 78.81 99 ASP A CA 1
ATOM 841 C C . ASP A 1 99 ? -22.211 -3.463 23.764 1.00 78.81 99 ASP A C 1
ATOM 843 O O . ASP A 1 99 ? -21.475 -3.117 22.844 1.00 78.81 99 ASP A O 1
ATOM 847 N N . ILE A 1 100 ? -21.795 -4.281 24.737 1.00 84.81 100 ILE A N 1
ATOM 848 C CA . ILE A 1 100 ? -20.443 -4.855 24.807 1.00 84.81 100 ILE A CA 1
ATOM 849 C C . ILE A 1 100 ? -20.216 -5.811 23.640 1.00 84.81 100 ILE A C 1
ATOM 851 O O . ILE A 1 100 ? -19.194 -5.727 22.964 1.00 84.81 100 ILE A O 1
ATOM 855 N N . GLU A 1 101 ? -21.179 -6.689 23.369 1.00 87.44 101 GLU A N 1
ATOM 856 C CA . GLU A 1 101 ? -21.085 -7.616 22.239 1.00 87.44 101 GLU A CA 1
ATOM 857 C C . GLU A 1 101 ? -21.120 -6.880 20.895 1.00 87.44 101 GLU A C 1
ATOM 859 O O . GLU A 1 101 ? -20.374 -7.235 19.983 1.00 87.44 101 GLU A O 1
ATOM 864 N N . SER A 1 102 ? -21.897 -5.797 20.787 1.00 87.81 102 SER A N 1
ATOM 865 C CA . SER A 1 102 ? -21.882 -4.942 19.597 1.00 87.81 102 SER A CA 1
ATOM 866 C C . SER A 1 102 ? -20.517 -4.281 19.374 1.00 87.81 102 SER A C 1
ATOM 868 O O . SER A 1 102 ? -20.021 -4.286 18.250 1.00 87.81 102 SER A O 1
ATOM 870 N N . MET A 1 103 ? -19.889 -3.732 20.420 1.00 86.88 103 MET A N 1
ATOM 871 C CA . MET A 1 103 ? -18.562 -3.107 20.310 1.00 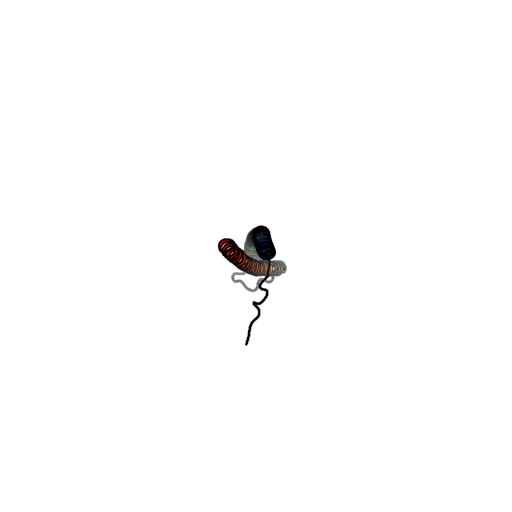86.88 103 MET A CA 1
ATOM 872 C C . MET A 1 103 ? -17.469 -4.127 19.991 1.00 86.88 103 MET A C 1
ATOM 874 O O . MET A 1 103 ? -16.631 -3.865 19.134 1.00 86.88 103 MET A O 1
ATOM 878 N N . LYS A 1 104 ? -17.503 -5.315 20.606 1.00 89.88 104 LYS A N 1
ATOM 879 C CA . LYS A 1 104 ? -16.591 -6.417 20.260 1.00 89.88 104 LYS A CA 1
ATOM 880 C C . LYS A 1 104 ? -16.734 -6.839 18.807 1.00 89.88 104 LYS A C 1
ATOM 882 O O . LYS A 1 104 ? -15.734 -7.069 18.134 1.00 89.88 104 LYS A O 1
ATOM 887 N N . HIS A 1 105 ? -17.967 -6.956 18.316 1.00 92.56 105 HIS A N 1
ATOM 888 C CA . HIS A 1 105 ? -18.187 -7.310 16.922 1.00 92.56 105 HIS A CA 1
ATOM 889 C C . HIS A 1 105 ? -17.598 -6.251 15.988 1.00 92.56 105 HIS A C 1
ATOM 891 O O . HIS A 1 105 ? -16.909 -6.613 15.038 1.00 92.56 105 HIS A O 1
ATOM 897 N N . HIS A 1 106 ? -17.802 -4.971 16.304 1.00 92.56 106 HIS A N 1
ATOM 898 C CA . HIS A 1 106 ? -17.253 -3.869 15.525 1.00 92.56 106 HIS A CA 1
ATOM 899 C C . HIS A 1 106 ? -15.717 -3.835 15.544 1.00 92.56 106 HIS A C 1
ATOM 901 O O . HIS A 1 106 ? -15.095 -3.689 14.493 1.00 92.56 106 HIS A O 1
ATOM 907 N N . LEU A 1 107 ? -15.098 -4.054 16.710 1.00 93.38 107 LEU A N 1
ATOM 908 C CA . LEU A 1 107 ? -13.646 -4.213 16.837 1.00 93.38 107 LEU A CA 1
ATOM 909 C C . LEU A 1 107 ? -13.129 -5.347 15.946 1.00 93.38 107 LEU A C 1
ATOM 911 O O . LEU A 1 107 ? -12.218 -5.122 15.156 1.00 93.38 107 LEU A O 1
ATOM 915 N N . ASN A 1 108 ? -13.767 -6.521 15.983 1.00 93.94 108 ASN A N 1
ATOM 916 C CA . ASN A 1 108 ? -13.376 -7.658 15.143 1.00 93.94 108 ASN A CA 1
ATOM 917 C C . ASN A 1 108 ? -13.446 -7.335 13.639 1.00 93.94 108 ASN A C 1
ATOM 919 O O . ASN A 1 108 ? -12.590 -7.769 12.868 1.00 93.94 108 ASN A O 1
ATOM 923 N N . GLU A 1 109 ? -14.471 -6.600 13.197 1.00 95.50 109 GLU A N 1
ATOM 924 C CA . GLU A 1 109 ? -14.602 -6.188 11.794 1.00 95.50 109 GLU A CA 1
ATOM 925 C C . GLU A 1 109 ? -13.465 -5.251 11.375 1.00 95.50 109 GLU A C 1
ATOM 927 O O . GLU A 1 109 ? -12.850 -5.446 10.323 1.00 95.50 109 GLU A O 1
ATOM 932 N N . ILE A 1 110 ? -13.152 -4.267 12.217 1.00 94.00 110 ILE A N 1
ATOM 933 C CA . ILE A 1 110 ? -12.111 -3.273 11.947 1.00 94.00 110 ILE A CA 1
ATOM 934 C C . ILE A 1 110 ? -10.715 -3.905 12.000 1.00 94.00 110 ILE A C 1
ATOM 936 O O . ILE A 1 110 ? -9.879 -3.618 11.143 1.00 94.00 110 ILE A O 1
ATOM 940 N N . GLU A 1 111 ? -10.458 -4.812 12.939 1.00 94.31 111 GLU A N 1
ATOM 941 C CA . GLU A 1 111 ? -9.213 -5.585 12.997 1.00 94.31 111 GLU A CA 1
ATOM 942 C C . GLU A 1 111 ? -9.033 -6.463 11.750 1.00 94.31 111 GLU A C 1
ATOM 944 O O . GLU A 1 111 ? -7.935 -6.549 11.194 1.00 94.31 111 GLU A O 1
ATOM 949 N N . ALA A 1 112 ? -10.114 -7.066 11.246 1.00 95.69 112 ALA A N 1
ATOM 950 C CA . ALA A 1 112 ? -10.079 -7.823 9.997 1.00 95.69 112 ALA A CA 1
ATOM 951 C C . ALA A 1 112 ? -9.801 -6.929 8.775 1.00 95.69 112 ALA A C 1
ATOM 953 O O . ALA A 1 112 ? -9.162 -7.367 7.813 1.00 95.69 112 ALA A O 1
ATOM 954 N N . ASP A 1 113 ? -10.276 -5.684 8.773 1.00 93.56 113 ASP A N 1
ATOM 955 C CA . ASP A 1 113 ? -9.925 -4.694 7.750 1.00 93.56 113 ASP A CA 1
ATOM 956 C C . ASP A 1 113 ? -8.460 -4.247 7.865 1.00 93.56 113 ASP A C 1
ATOM 958 O O . ASP A 1 113 ? -7.771 -4.144 6.846 1.00 93.56 113 ASP A O 1
ATOM 962 N N . TYR A 1 114 ? -7.954 -4.054 9.085 1.00 94.81 114 TYR A N 1
ATOM 963 C CA . TYR A 1 114 ? -6.548 -3.744 9.347 1.00 94.81 114 TYR A CA 1
ATOM 964 C C . TYR A 1 114 ? -5.623 -4.860 8.834 1.00 94.81 114 TYR A C 1
ATOM 966 O O . TYR A 1 114 ? -4.667 -4.583 8.108 1.00 94.81 114 TYR A O 1
ATOM 974 N N . ALA A 1 115 ? -5.943 -6.126 9.121 1.00 95.00 115 ALA A N 1
ATOM 975 C CA . ALA A 1 115 ? -5.181 -7.278 8.633 1.00 95.00 115 ALA A CA 1
ATOM 976 C C . ALA A 1 115 ? -5.148 -7.338 7.095 1.00 95.00 115 ALA A C 1
ATOM 978 O O . ALA A 1 115 ? -4.088 -7.500 6.491 1.00 95.00 115 ALA A O 1
ATOM 979 N N . ARG A 1 116 ? -6.295 -7.105 6.440 1.00 95.50 116 ARG A N 1
ATOM 980 C CA . ARG A 1 116 ? -6.377 -7.032 4.971 1.00 95.50 116 ARG A CA 1
ATOM 981 C C . ARG A 1 116 ? -5.527 -5.900 4.389 1.00 95.50 116 ARG A C 1
ATOM 983 O O . ARG A 1 116 ? -4.949 -6.064 3.313 1.00 95.50 116 ARG A O 1
ATOM 990 N N . LEU A 1 117 ? -5.431 -4.759 5.074 1.00 94.25 117 LEU A N 1
ATOM 991 C CA . LEU A 1 117 ? -4.536 -3.676 4.661 1.00 94.25 117 LEU A CA 1
ATOM 992 C C . LEU A 1 117 ? -3.062 -4.063 4.775 1.00 94.25 117 LEU A C 1
ATOM 994 O O . LEU A 1 117 ? -2.292 -3.693 3.889 1.00 94.25 117 LEU A O 1
ATOM 998 N N . GLU A 1 118 ? -2.657 -4.802 5.809 1.00 94.19 118 GLU A N 1
ATOM 999 C CA . GLU A 1 118 ? -1.272 -5.275 5.933 1.00 94.19 118 GLU A CA 1
ATOM 1000 C C . GLU A 1 118 ? -0.889 -6.240 4.811 1.00 94.19 118 GLU A C 1
ATOM 1002 O O . GLU A 1 118 ? 0.170 -6.069 4.197 1.00 94.19 118 GLU A O 1
ATOM 1007 N N . ASP A 1 119 ? -1.778 -7.169 4.462 1.00 95.81 119 ASP A N 1
ATOM 1008 C CA . ASP A 1 119 ? -1.582 -8.071 3.325 1.00 95.81 119 ASP A CA 1
ATOM 1009 C C . ASP A 1 119 ? -1.443 -7.293 2.010 1.00 95.81 119 ASP A C 1
ATOM 1011 O O . ASP A 1 119 ? -0.512 -7.517 1.228 1.00 95.81 119 ASP A O 1
ATOM 1015 N N . HIS A 1 120 ? -2.330 -6.321 1.775 1.00 94.62 120 HIS A N 1
ATOM 1016 C CA . HIS A 1 120 ? -2.260 -5.459 0.595 1.00 94.62 120 HIS A CA 1
ATOM 1017 C C . HIS A 1 120 ? -0.963 -4.644 0.548 1.00 94.62 120 HIS A C 1
ATOM 1019 O O . HIS A 1 120 ? -0.347 -4.541 -0.515 1.00 94.62 120 HIS A O 1
ATOM 1025 N N . LEU A 1 121 ? -0.527 -4.080 1.675 1.00 95.75 121 LEU A N 1
ATOM 1026 C CA . LEU A 1 121 ? 0.711 -3.311 1.767 1.00 95.75 121 LEU A CA 1
ATOM 1027 C C . LEU A 1 121 ? 1.929 -4.187 1.444 1.00 95.75 121 LEU A C 1
ATOM 1029 O O . LEU A 1 121 ? 2.810 -3.772 0.689 1.00 95.75 121 LEU A O 1
ATOM 1033 N N . SER A 1 122 ? 1.966 -5.408 1.981 1.00 95.88 122 SER A N 1
ATOM 1034 C CA . SER A 1 122 ? 3.014 -6.394 1.703 1.00 95.88 122 SER A CA 1
ATOM 1035 C C . SER A 1 122 ? 3.093 -6.722 0.209 1.00 95.88 122 SER A C 1
ATOM 1037 O O . SER A 1 122 ? 4.163 -6.646 -0.400 1.00 95.88 122 SER A O 1
ATOM 1039 N N . GLU A 1 123 ? 1.944 -6.973 -0.421 1.00 96.06 123 GLU A N 1
ATOM 1040 C CA . GLU A 1 123 ? 1.862 -7.240 -1.857 1.00 96.06 123 GLU A CA 1
ATOM 1041 C C . GLU A 1 123 ? 2.331 -6.045 -2.703 1.00 96.06 123 GLU A C 1
ATOM 1043 O O . GLU A 1 123 ? 3.072 -6.231 -3.671 1.00 96.06 123 GLU A O 1
ATOM 1048 N N . GLN A 1 124 ? 1.966 -4.809 -2.344 1.00 95.62 124 GLN A N 1
ATOM 1049 C CA . GLN A 1 124 ? 2.452 -3.625 -3.063 1.00 95.62 124 GLN A CA 1
ATOM 1050 C C . GLN A 1 124 ? 3.963 -3.427 -2.909 1.00 95.62 124 GLN A C 1
ATOM 1052 O O . GLN A 1 124 ? 4.633 -3.110 -3.891 1.00 95.62 124 GLN A O 1
ATOM 1057 N N . ASN A 1 125 ? 4.525 -3.669 -1.723 1.00 95.38 125 ASN A N 1
ATOM 1058 C CA . ASN A 1 125 ? 5.975 -3.612 -1.516 1.00 95.38 125 ASN A CA 1
ATOM 1059 C C . ASN A 1 125 ? 6.710 -4.654 -2.368 1.00 95.38 125 ASN A C 1
ATOM 1061 O O . ASN A 1 125 ? 7.745 -4.350 -2.958 1.00 95.38 125 ASN A O 1
ATOM 1065 N N . ARG A 1 126 ? 6.155 -5.864 -2.496 1.00 96.38 126 ARG A N 1
ATOM 1066 C CA . ARG A 1 126 ? 6.707 -6.901 -3.375 1.00 96.38 126 ARG A CA 1
ATOM 1067 C C . ARG A 1 126 ? 6.693 -6.465 -4.841 1.00 96.38 126 ARG A C 1
ATOM 1069 O O . ARG A 1 126 ? 7.689 -6.639 -5.535 1.00 96.38 126 ARG A O 1
ATOM 1076 N N . ARG A 1 127 ? 5.592 -5.865 -5.305 1.00 93.88 127 ARG A N 1
ATOM 1077 C CA . ARG A 1 127 ? 5.485 -5.318 -6.671 1.00 93.88 127 ARG A CA 1
ATOM 1078 C C . ARG A 1 127 ? 6.474 -4.188 -6.918 1.00 93.88 127 ARG A C 1
ATOM 1080 O O . ARG A 1 127 ? 7.088 -4.164 -7.979 1.00 93.88 127 ARG A O 1
ATOM 1087 N N . LYS A 1 128 ? 6.640 -3.286 -5.946 1.00 96.12 128 LYS A N 1
ATOM 1088 C CA . LYS A 1 128 ? 7.641 -2.217 -5.998 1.00 96.12 128 LYS A CA 1
ATOM 1089 C C . LYS A 1 128 ? 9.037 -2.798 -6.208 1.00 96.12 128 LYS A C 1
ATOM 1091 O O . LYS A 1 128 ? 9.699 -2.404 -7.157 1.00 96.12 128 LYS A O 1
ATOM 1096 N N . LEU A 1 129 ? 9.424 -3.788 -5.402 1.00 96.12 129 LEU A N 1
ATOM 1097 C CA . LEU A 1 129 ? 10.728 -4.443 -5.515 1.00 96.12 129 LEU A CA 1
ATOM 1098 C C . LEU A 1 129 ? 10.947 -5.075 -6.897 1.00 96.12 129 LEU A C 1
ATOM 1100 O O . LEU A 1 129 ? 12.016 -4.926 -7.479 1.00 96.12 129 LEU A O 1
ATOM 1104 N N . THR A 1 130 ? 9.947 -5.774 -7.441 1.00 94.94 130 THR A N 1
ATOM 1105 C CA . THR A 1 130 ? 10.043 -6.337 -8.799 1.00 94.94 130 THR A CA 1
ATOM 1106 C C . THR A 1 130 ? 10.216 -5.243 -9.854 1.00 94.94 130 THR A C 1
ATOM 1108 O O . THR A 1 130 ? 11.040 -5.393 -10.748 1.00 94.94 130 THR A O 1
ATOM 1111 N N . MET A 1 131 ? 9.493 -4.128 -9.734 1.00 93.44 131 MET A N 1
ATOM 1112 C CA . MET A 1 131 ? 9.619 -3.000 -10.662 1.00 93.44 131 MET A CA 1
ATOM 1113 C C . MET A 1 131 ? 11.003 -2.339 -10.575 1.00 93.44 131 MET A C 1
ATOM 1115 O O . MET A 1 131 ? 11.595 -2.032 -11.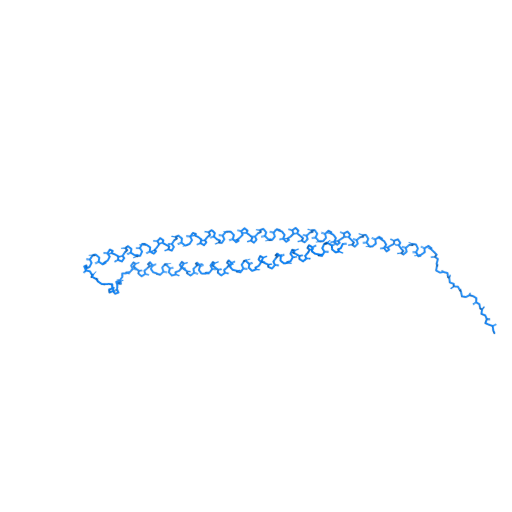601 1.00 93.44 131 MET A O 1
ATOM 1119 N N . GLU A 1 132 ? 11.544 -2.166 -9.367 1.00 93.44 132 GLU A N 1
ATOM 1120 C CA . GLU A 1 132 ? 12.901 -1.643 -9.151 1.00 93.44 132 GLU A CA 1
ATOM 1121 C C . GLU A 1 132 ? 13.951 -2.542 -9.821 1.00 93.44 132 GLU A C 1
ATOM 1123 O O . GLU A 1 132 ? 14.849 -2.050 -10.497 1.00 93.44 132 GLU A O 1
ATOM 1128 N N . GLN A 1 133 ? 13.786 -3.866 -9.736 1.00 94.56 133 GLN A N 1
ATOM 1129 C CA . GLN A 1 133 ? 14.651 -4.820 -10.437 1.00 94.56 133 GLN A CA 1
ATOM 1130 C C . GLN A 1 133 ? 14.548 -4.711 -11.967 1.00 94.56 133 GLN A C 1
ATOM 1132 O O . GLN A 1 133 ? 15.552 -4.889 -12.660 1.00 94.56 133 GLN A O 1
ATOM 1137 N N . GLU A 1 134 ? 13.357 -4.432 -12.509 1.00 92.44 134 GLU A N 1
ATOM 1138 C CA . GLU A 1 134 ? 13.182 -4.166 -13.942 1.00 92.44 134 GLU A CA 1
ATOM 1139 C C . GLU A 1 134 ? 13.895 -2.874 -14.366 1.00 92.44 134 GLU A C 1
ATOM 1141 O O . GLU A 1 134 ? 14.564 -2.870 -15.403 1.00 92.44 134 GLU A O 1
ATOM 1146 N N . CYS A 1 135 ? 13.819 -1.811 -13.556 1.00 90.75 135 CYS A N 1
ATOM 1147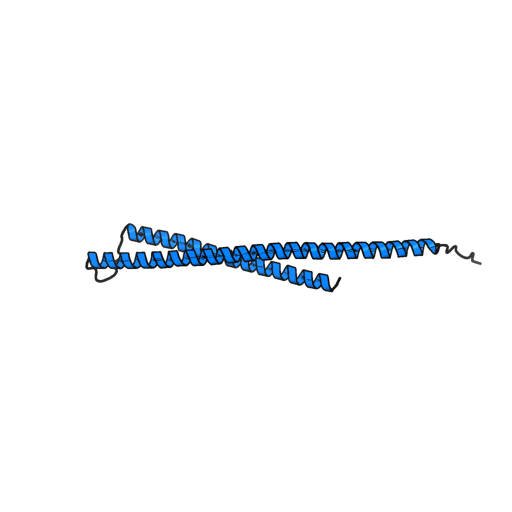 C CA . CYS A 1 135 ? 14.557 -0.568 -13.792 1.00 90.75 135 CYS A CA 1
ATOM 1148 C C . CYS A 1 135 ? 16.074 -0.804 -13.797 1.00 90.75 135 CYS A C 1
ATOM 1150 O O . CYS A 1 135 ? 16.748 -0.409 -14.748 1.00 90.75 135 CYS A O 1
ATOM 1152 N N . ASP A 1 136 ? 16.600 -1.513 -12.793 1.00 91.44 136 ASP A N 1
ATOM 1153 C CA . ASP A 1 136 ? 18.028 -1.841 -12.687 1.00 91.44 136 ASP A CA 1
ATOM 1154 C C . ASP A 1 136 ? 18.523 -2.636 -13.904 1.00 91.44 136 ASP A C 1
ATOM 1156 O O . ASP A 1 136 ? 19.636 -2.438 -14.401 1.00 91.44 136 ASP A O 1
ATOM 1160 N N . LEU A 1 137 ? 17.708 -3.577 -14.390 1.00 91.31 137 LEU A N 1
ATOM 1161 C CA . LEU A 1 137 ? 18.031 -4.356 -15.580 1.00 91.31 137 LEU A CA 1
ATOM 1162 C C . LEU A 1 137 ? 18.077 -3.462 -16.820 1.00 91.31 137 LEU A C 1
ATOM 1164 O O . LEU A 1 137 ? 19.009 -3.568 -17.617 1.00 91.31 137 LEU A O 1
ATOM 1168 N N . LEU A 1 138 ? 17.090 -2.585 -16.979 1.00 90.94 138 LEU A N 1
ATOM 1169 C CA . LEU A 1 138 ? 16.994 -1.675 -18.112 1.00 90.94 138 LEU A CA 1
ATOM 1170 C C . LEU A 1 138 ? 18.155 -0.677 -18.147 1.00 90.94 138 LEU A C 1
ATOM 1172 O O . LEU A 1 138 ? 18.704 -0.427 -1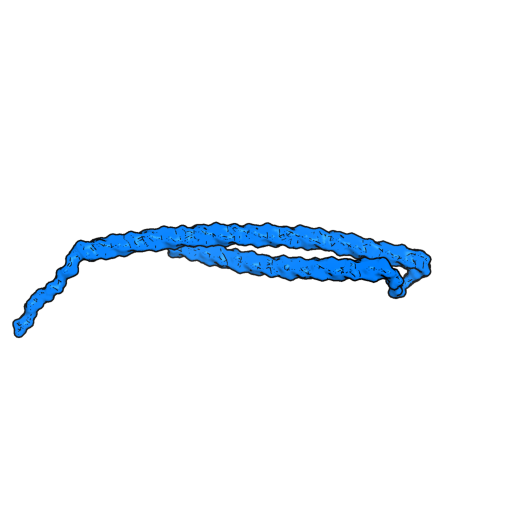9.216 1.00 90.94 138 LEU A O 1
ATOM 1176 N N . GLU A 1 139 ? 18.582 -0.167 -16.992 1.00 87.62 139 GLU A N 1
ATOM 1177 C CA . GLU A 1 139 ? 19.757 0.700 -16.877 1.00 87.62 139 GLU A CA 1
ATOM 1178 C C . GLU A 1 139 ? 21.033 -0.025 -17.328 1.00 87.62 139 GLU A C 1
ATOM 1180 O O . GLU A 1 139 ? 21.809 0.502 -18.125 1.00 87.62 139 GLU A O 1
ATOM 1185 N N . ARG A 1 140 ? 21.228 -1.280 -16.904 1.00 88.25 140 ARG A N 1
ATOM 1186 C CA . ARG A 1 140 ? 22.368 -2.097 -17.358 1.00 88.25 140 ARG A CA 1
ATOM 1187 C C . ARG A 1 140 ? 22.345 -2.330 -18.860 1.00 88.25 140 ARG A C 1
ATOM 1189 O O . ARG A 1 140 ? 23.394 -2.297 -19.495 1.00 88.25 140 ARG A O 1
ATOM 1196 N N . ILE A 1 141 ? 21.164 -2.586 -19.415 1.00 86.19 141 ILE A N 1
ATOM 1197 C CA . ILE A 1 141 ? 20.980 -2.782 -20.850 1.00 86.19 141 ILE A CA 1
ATOM 1198 C C . ILE A 1 141 ? 21.345 -1.493 -21.600 1.00 86.19 141 ILE A C 1
ATOM 1200 O O . ILE A 1 141 ? 22.128 -1.561 -22.541 1.00 86.19 141 ILE A O 1
ATOM 1204 N N . ALA A 1 142 ? 20.876 -0.336 -21.124 1.00 82.56 142 ALA A N 1
ATOM 1205 C CA . ALA A 1 142 ? 21.151 0.974 -21.710 1.00 82.56 142 ALA A CA 1
ATOM 1206 C C . ALA A 1 142 ? 22.643 1.350 -21.720 1.00 82.56 142 ALA A C 1
ATOM 1208 O O . ALA A 1 142 ? 23.101 2.027 -22.633 1.00 82.56 142 ALA A O 1
ATOM 1209 N N . VAL A 1 143 ? 23.412 0.921 -20.713 1.00 79.75 143 VAL A N 1
ATOM 1210 C CA . VAL A 1 143 ? 24.862 1.188 -20.619 1.00 79.75 143 VAL A CA 1
ATOM 1211 C C . VAL A 1 143 ? 25.681 0.335 -21.596 1.00 79.75 143 VAL A C 1
ATOM 1213 O O . VAL A 1 143 ? 26.769 0.738 -22.008 1.00 79.75 143 VAL A O 1
ATOM 1216 N N . VAL A 1 144 ? 25.197 -0.860 -21.945 1.00 72.12 144 VAL A N 1
ATOM 1217 C CA . VAL A 1 144 ? 25.919 -1.822 -22.800 1.00 72.12 144 VAL A CA 1
ATOM 1218 C C . VAL A 1 144 ? 25.649 -1.593 -24.297 1.00 72.12 144 VAL A C 1
ATOM 1220 O O . VAL A 1 144 ? 26.399 -2.090 -25.139 1.00 72.12 144 VAL A O 1
ATOM 1223 N N . SER A 1 145 ? 24.600 -0.844 -24.626 1.00 56.44 145 SER A N 1
ATOM 1224 C CA . SER A 1 145 ? 24.116 -0.549 -25.982 1.00 56.44 145 SER A CA 1
ATOM 1225 C C . SER A 1 145 ? 24.535 0.809 -26.530 1.00 56.44 145 SER A C 1
ATOM 1227 O O . SER A 1 145 ? 24.851 0.879 -27.741 1.00 56.44 145 SER A O 1
#

Solvent-accessible surface area (backbone atoms only — not comparable to full-atom values): 8270 Å² total; per-residue (Å²): 134,87,77,81,84,76,87,83,75,81,53,74,63,61,58,50,53,52,50,51,49,49,54,50,50,50,52,50,50,52,52,52,50,52,52,51,50,55,53,51,50,55,54,49,52,53,50,51,49,54,51,51,55,51,48,49,53,52,49,55,52,47,54,53,52,48,54,49,50,55,51,51,50,52,51,52,52,50,52,52,50,54,52,30,63,76,67,71,48,91,62,93,60,90,82,84,41,76,67,56,55,52,51,52,51,51,49,54,53,50,51,53,50,49,54,52,48,52,55,51,48,53,52,50,52,52,51,48,53,54,51,51,54,52,51,56,50,49,53,54,51,62,74,78,107

pLDDT: mean 83.49, std 17.1, range [33.78, 97.44]

Secondary structure (DSSP, 8-state):
---PPP-----HHHHHHHHHHHHHHHHHHHHHHHHHHHHHHHHHHHHHHHHHHHHHHHHHHHHHHHHHHHHHHHHHHHHHHHHHHHTT-SS------HHHHHHHHHHHHHHHHHHHHHHHHHHHHHHHHHHHHHHHHHHHHHHH-

Organism: NCBI:txid1229783